Protein AF-A0A2M9JJ80-F1 (afdb_monomer_lite)

Sequence (65 aa):
MPVFAAADQEELYKIVATDAHLAEGQVQEMTCTRWDPIFGVLGEESSRAGLSDAQLFERLAELTQ

Radius of gyration: 14.44 Å; chains: 1; bounding box: 26×35×33 Å

pLDDT: mean 73.3, std 14.42, range [46.19, 91.81]

Structure (mmCIF, N/CA/C/O backbone):
data_AF-A0A2M9JJ80-F1
#
_entry.id   AF-A0A2M9JJ80-F1
#
loop_
_atom_site.group_PDB
_atom_site.id
_atom_site.type_symbol
_atom_site.label_atom_id
_atom_site.label_alt_id
_atom_site.label_comp_id
_atom_site.label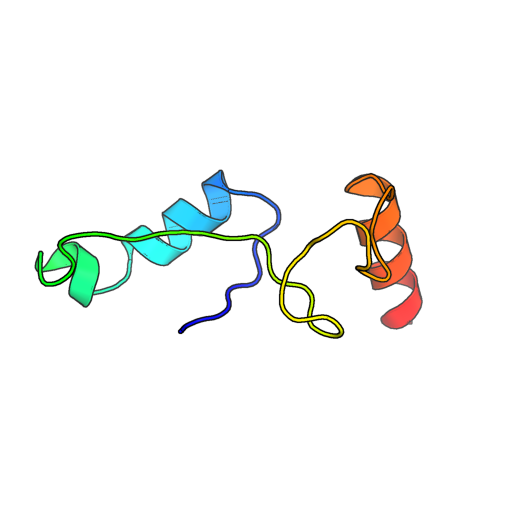_asym_id
_atom_site.label_entity_id
_atom_site.label_seq_id
_atom_site.pdbx_PDB_ins_code
_atom_site.Cartn_x
_atom_site.Cartn_y
_atom_site.Cartn_z
_atom_site.occupancy
_atom_site.B_iso_or_equiv
_atom_site.auth_seq_id
_atom_site.auth_comp_id
_atom_site.auth_asym_id
_atom_site.auth_atom_id
_atom_site.pdbx_PDB_model_num
ATOM 1 N N . MET A 1 1 ? 6.617 3.670 8.415 1.00 67.75 1 MET A N 1
ATOM 2 C CA . MET A 1 1 ? 6.142 3.544 7.024 1.00 67.75 1 MET A CA 1
ATOM 3 C C . MET A 1 1 ? 5.951 2.063 6.735 1.00 67.75 1 MET A C 1
ATOM 5 O O . MET A 1 1 ? 6.956 1.366 6.640 1.00 67.75 1 MET A O 1
ATOM 9 N N . PRO A 1 2 ? 4.709 1.559 6.729 1.00 80.56 2 PRO A N 1
ATOM 10 C CA . PRO A 1 2 ? 4.433 0.165 6.394 1.00 80.56 2 PRO A CA 1
ATOM 11 C C . PRO A 1 2 ? 4.586 -0.078 4.885 1.00 80.56 2 PRO A C 1
ATOM 13 O O . PRO A 1 2 ? 4.280 0.800 4.080 1.00 80.56 2 PRO A O 1
ATOM 16 N N . VAL A 1 3 ? 5.065 -1.267 4.516 1.00 84.81 3 VAL A N 1
ATOM 17 C CA . VAL A 1 3 ? 5.136 -1.747 3.128 1.00 84.81 3 VAL A CA 1
ATOM 18 C C . VAL A 1 3 ? 4.213 -2.954 3.019 1.00 84.81 3 VAL A C 1
ATOM 20 O O . VAL A 1 3 ? 4.344 -3.898 3.796 1.00 84.81 3 VAL A O 1
ATOM 23 N N . PHE A 1 4 ? 3.285 -2.913 2.067 1.00 85.81 4 PHE A N 1
ATOM 24 C CA . PHE A 1 4 ? 2.301 -3.967 1.839 1.00 85.81 4 PHE A CA 1
ATOM 25 C C . PHE A 1 4 ? 2.537 -4.618 0.480 1.00 85.81 4 PHE A C 1
ATOM 27 O O . PHE A 1 4 ? 2.812 -3.928 -0.503 1.00 85.81 4 PHE A O 1
ATOM 34 N N . ALA A 1 5 ? 2.402 -5.940 0.423 1.00 86.44 5 ALA A N 1
ATOM 35 C CA . ALA A 1 5 ? 2.275 -6.655 -0.838 1.00 86.44 5 ALA A CA 1
ATOM 36 C C . ALA A 1 5 ? 0.795 -6.658 -1.245 1.00 86.44 5 ALA A C 1
ATOM 38 O O . ALA A 1 5 ? -0.048 -7.106 -0.471 1.00 86.44 5 ALA A O 1
ATOM 39 N N . ALA A 1 6 ? 0.499 -6.141 -2.433 1.00 86.69 6 ALA A N 1
ATOM 40 C CA . ALA A 1 6 ? -0.826 -6.137 -3.044 1.00 86.69 6 ALA A CA 1
ATOM 41 C C . ALA A 1 6 ? -0.657 -6.189 -4.568 1.00 86.69 6 ALA A C 1
ATOM 43 O O . ALA A 1 6 ? 0.302 -5.619 -5.099 1.00 86.69 6 ALA A O 1
ATOM 44 N N . ALA A 1 7 ? -1.558 -6.876 -5.263 1.00 82.62 7 ALA A N 1
ATOM 45 C CA . ALA A 1 7 ? -1.562 -6.967 -6.718 1.00 82.62 7 ALA A CA 1
ATOM 46 C C . ALA A 1 7 ? -1.918 -5.622 -7.365 1.00 82.62 7 ALA A C 1
ATOM 48 O O . ALA A 1 7 ? -1.371 -5.270 -8.408 1.00 82.62 7 ALA A O 1
ATOM 49 N N . ASP A 1 8 ? -2.800 -4.854 -6.724 1.00 82.38 8 ASP A N 1
ATOM 50 C CA . ASP A 1 8 ? -3.246 -3.550 -7.191 1.00 82.38 8 ASP A CA 1
ATOM 51 C C . ASP A 1 8 ? -3.637 -2.615 -6.031 1.00 82.38 8 ASP A C 1
ATOM 53 O O . ASP A 1 8 ? -3.522 -2.931 -4.842 1.00 82.38 8 ASP A O 1
ATOM 57 N N . GLN A 1 9 ? -4.072 -1.408 -6.392 1.00 83.50 9 GLN A N 1
ATOM 58 C CA . GLN A 1 9 ? -4.462 -0.380 -5.434 1.00 83.50 9 GLN A CA 1
ATOM 59 C C . GLN A 1 9 ? -5.783 -0.706 -4.710 1.00 83.50 9 GLN A C 1
ATOM 61 O O . GLN A 1 9 ? -5.965 -0.274 -3.572 1.00 83.50 9 GLN A O 1
ATOM 66 N N . GLU A 1 10 ? -6.696 -1.465 -5.321 1.00 88.81 10 GLU A N 1
ATOM 67 C CA . GLU A 1 10 ? -7.964 -1.846 -4.688 1.00 88.81 10 GLU A CA 1
ATOM 68 C C . GLU A 1 10 ? -7.724 -2.852 -3.555 1.00 88.81 10 GLU A C 1
ATOM 70 O O . GLU A 1 10 ? -8.261 -2.698 -2.454 1.00 88.81 10 GLU A O 1
ATOM 75 N N . GLU A 1 11 ? -6.881 -3.856 -3.796 1.00 88.50 11 GLU A N 1
ATOM 76 C CA . GLU A 1 11 ? -6.464 -4.816 -2.776 1.00 88.50 11 GLU A CA 1
ATOM 77 C C . GLU A 1 11 ? -5.719 -4.125 -1.626 1.00 88.50 11 GLU A C 1
ATOM 79 O O . GLU A 1 11 ? -6.025 -4.376 -0.457 1.00 88.50 11 GLU A O 1
ATOM 84 N N . LEU A 1 12 ? -4.821 -3.183 -1.939 1.00 90.44 12 LEU A N 1
ATOM 85 C CA . LEU A 1 12 ? -4.138 -2.379 -0.925 1.00 90.44 12 LEU A CA 1
ATOM 86 C C . LEU A 1 12 ? -5.137 -1.645 -0.019 1.00 90.44 12 LEU A C 1
ATOM 88 O O . LEU A 1 12 ? -4.999 -1.683 1.203 1.00 90.44 12 LEU A O 1
ATOM 92 N N . TYR A 1 13 ? -6.165 -1.008 -0.588 1.00 89.06 13 TYR A N 1
ATOM 93 C CA . TYR A 1 13 ? -7.169 -0.307 0.213 1.00 89.06 13 TYR A CA 1
ATOM 94 C C . TYR A 1 13 ? -7.974 -1.241 1.115 1.00 89.06 13 TYR A C 1
ATOM 96 O O . TYR A 1 13 ? -8.300 -0.848 2.233 1.00 89.06 13 TYR A O 1
ATOM 104 N N . LYS A 1 14 ? -8.259 -2.476 0.684 1.00 91.81 14 LYS A N 1
ATOM 105 C CA . LYS A 1 14 ? -8.926 -3.473 1.539 1.00 91.81 14 LYS A CA 1
ATOM 106 C C . LYS A 1 14 ? -8.067 -3.838 2.747 1.00 91.81 14 LYS A C 1
ATOM 108 O O . LYS A 1 14 ? -8.598 -3.918 3.850 1.00 91.81 14 LYS A O 1
ATOM 113 N N . ILE A 1 15 ? -6.759 -4.014 2.552 1.00 90.50 15 ILE A N 1
ATOM 114 C CA . ILE A 1 15 ? -5.812 -4.292 3.643 1.00 90.50 15 ILE A CA 1
ATOM 115 C C . ILE A 1 15 ? -5.782 -3.107 4.611 1.00 90.50 15 ILE A C 1
ATOM 117 O O . ILE A 1 15 ? -6.012 -3.264 5.809 1.00 90.50 15 ILE A O 1
ATOM 121 N N . VAL A 1 16 ? -5.558 -1.907 4.081 1.00 89.69 16 VAL A N 1
ATOM 122 C CA . VAL A 1 16 ? -5.394 -0.683 4.871 1.00 89.69 16 VAL A CA 1
ATOM 123 C C . VAL A 1 16 ? -6.676 -0.304 5.624 1.00 89.69 16 VAL A C 1
ATOM 125 O O . VAL A 1 16 ? -6.602 0.166 6.753 1.00 89.69 16 VAL A O 1
ATOM 128 N N . ALA A 1 17 ? -7.859 -0.581 5.070 1.00 87.62 17 ALA A N 1
ATOM 129 C CA . ALA A 1 17 ? -9.135 -0.334 5.745 1.00 87.62 17 ALA A CA 1
ATOM 130 C C . ALA A 1 17 ? -9.344 -1.172 7.022 1.00 87.62 17 ALA A C 1
ATOM 132 O O . ALA A 1 17 ? -10.215 -0.842 7.824 1.00 87.62 17 ALA A O 1
ATOM 133 N N . THR A 1 18 ? -8.569 -2.243 7.224 1.00 88.31 18 THR A N 1
ATOM 134 C CA . THR A 1 18 ? -8.606 -3.039 8.464 1.00 88.31 1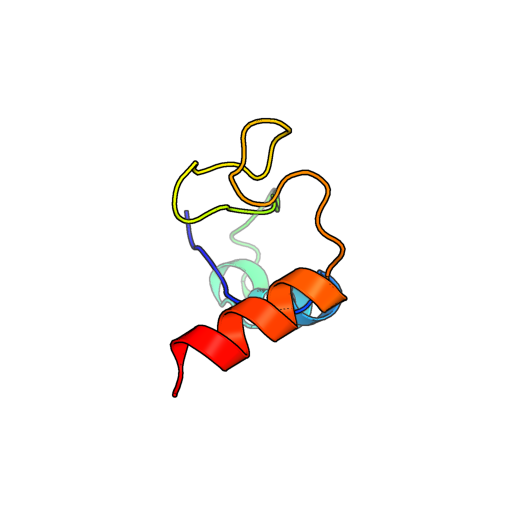8 THR A CA 1
ATOM 135 C C . THR A 1 18 ? -7.699 -2.494 9.568 1.00 88.31 18 THR A C 1
ATOM 137 O O . THR A 1 18 ? -7.736 -2.997 10.691 1.00 88.31 18 THR A O 1
ATOM 140 N N . ASP A 1 19 ? -6.892 -1.472 9.276 1.00 87.12 19 ASP A N 1
ATOM 141 C CA . ASP A 1 19 ? -5.976 -0.878 10.242 1.00 87.12 19 ASP A CA 1
ATOM 142 C C . ASP A 1 19 ? -6.747 -0.112 11.331 1.00 87.12 19 ASP A C 1
ATOM 144 O O . ASP A 1 19 ? -7.565 0.768 11.049 1.00 87.12 19 ASP A O 1
ATOM 148 N N . ALA A 1 20 ? -6.477 -0.449 12.595 1.00 87.56 20 ALA A N 1
ATOM 149 C CA . ALA A 1 20 ? -7.169 0.134 13.742 1.00 87.56 20 ALA A CA 1
ATOM 150 C C . ALA A 1 20 ? -6.951 1.652 13.858 1.00 87.56 20 ALA A C 1
ATOM 152 O O . ALA A 1 20 ? -7.859 2.369 14.268 1.00 87.56 20 ALA A O 1
ATOM 153 N N . HIS A 1 21 ? -5.790 2.169 13.447 1.00 86.75 21 HIS A N 1
ATOM 154 C CA . HIS A 1 21 ? -5.507 3.603 13.489 1.00 86.75 21 HIS A CA 1
ATOM 155 C C . HIS A 1 21 ? -6.334 4.371 12.454 1.00 86.75 21 HIS A C 1
ATOM 157 O O . HIS A 1 21 ? -6.761 5.497 12.715 1.00 86.75 21 HIS A O 1
ATOM 163 N N . LEU A 1 22 ? -6.607 3.764 11.297 1.00 84.19 22 LEU A N 1
ATOM 164 C CA . LEU A 1 22 ? -7.549 4.310 10.319 1.00 84.19 22 LEU A CA 1
ATOM 165 C C . LEU A 1 22 ? -8.997 4.187 10.795 1.00 84.19 22 LEU A C 1
ATOM 167 O O . LEU A 1 22 ? -9.739 5.166 10.725 1.00 84.19 22 LEU A O 1
ATOM 171 N N . ALA A 1 23 ? -9.389 3.024 11.318 1.00 83.31 23 ALA A N 1
ATOM 172 C CA . ALA A 1 23 ? -10.750 2.779 11.795 1.00 83.31 23 ALA A CA 1
ATOM 173 C C . ALA A 1 23 ? -11.144 3.699 12.966 1.00 83.31 23 ALA A C 1
ATOM 175 O O . ALA A 1 23 ? -12.287 4.147 13.048 1.00 83.31 23 ALA A O 1
ATOM 176 N N . GLU A 1 24 ? -10.195 4.022 13.845 1.00 89.44 24 GLU A N 1
ATOM 177 C CA . GLU A 1 24 ? -10.395 4.924 14.984 1.00 89.44 24 GLU A CA 1
ATOM 178 C C . GLU A 1 24 ? -10.194 6.411 14.634 1.00 89.44 24 GLU A C 1
ATOM 180 O O . GLU A 1 24 ? -10.262 7.268 15.516 1.00 89.44 24 GLU A O 1
ATOM 185 N N . GLY A 1 25 ? -9.949 6.747 13.360 1.00 86.00 25 GLY A N 1
ATOM 186 C CA . GLY A 1 25 ? -9.794 8.134 12.906 1.00 86.00 25 GLY A CA 1
ATOM 187 C C . GLY A 1 25 ? -8.515 8.821 13.397 1.00 86.00 25 GLY A C 1
ATOM 188 O O . GLY A 1 25 ? -8.447 10.048 13.441 1.00 86.00 25 GLY A O 1
ATOM 189 N N . GLN A 1 26 ? -7.494 8.047 13.770 1.00 90.69 26 GLN A N 1
ATOM 190 C CA . GLN A 1 26 ? -6.196 8.560 14.220 1.00 90.69 26 GLN A CA 1
ATOM 191 C C . GLN A 1 26 ? -5.315 9.029 13.046 1.00 90.69 26 GLN A C 1
ATOM 193 O O . GLN A 1 26 ? -4.330 9.738 13.253 1.00 90.69 26 GLN A O 1
ATOM 198 N N . VAL A 1 27 ? -5.675 8.664 11.812 1.00 87.00 27 VAL A N 1
ATOM 199 C CA . VAL A 1 27 ? -4.992 9.069 10.577 1.00 87.00 27 VAL A CA 1
ATOM 200 C C . VAL A 1 27 ? -5.767 10.205 9.902 1.00 87.00 27 VAL A C 1
ATOM 202 O O . VAL A 1 27 ? -6.887 10.003 9.443 1.00 87.00 27 VAL A O 1
ATOM 205 N N . GLN A 1 28 ? -5.170 11.400 9.825 1.00 84.56 28 GLN A N 1
ATOM 206 C CA . GLN A 1 28 ? -5.772 12.563 9.145 1.00 84.56 28 GLN A CA 1
ATOM 207 C C . GLN A 1 28 ? -5.488 12.596 7.641 1.00 84.56 28 GLN A C 1
ATOM 209 O O . GLN A 1 28 ? -6.342 12.999 6.857 1.00 84.56 28 GLN A O 1
ATOM 214 N N . GLU A 1 29 ? -4.288 12.181 7.242 1.00 85.56 29 GLU A N 1
ATOM 215 C CA . GLU A 1 29 ? -3.850 12.158 5.851 1.00 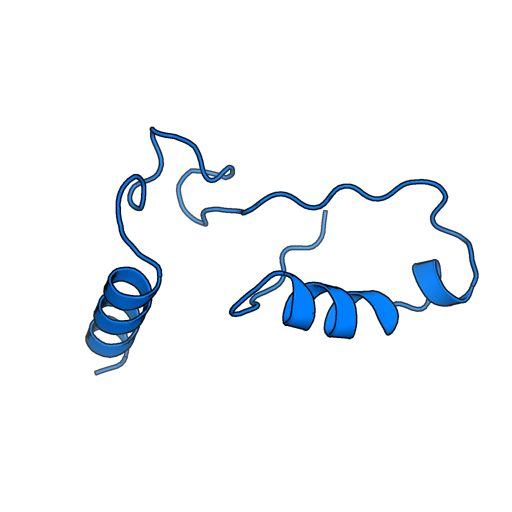85.56 29 GLU A CA 1
ATOM 216 C C . GLU A 1 29 ? -2.994 10.914 5.617 1.00 85.56 29 GLU A C 1
ATOM 218 O O . GLU A 1 29 ? -2.175 10.535 6.458 1.00 85.56 29 GLU A O 1
ATOM 223 N N . MET A 1 30 ? -3.199 10.266 4.473 1.00 85.94 30 MET A N 1
ATOM 224 C CA . MET A 1 30 ? -2.466 9.074 4.073 1.00 85.94 30 MET A CA 1
ATOM 225 C C . MET A 1 30 ? -2.090 9.183 2.602 1.00 85.94 30 MET A C 1
ATOM 227 O O . MET A 1 30 ? -2.939 9.437 1.750 1.00 85.94 30 MET A O 1
ATOM 231 N N . THR A 1 31 ? -0.817 8.939 2.305 1.00 85.88 31 THR A N 1
ATOM 232 C CA . THR A 1 31 ? -0.306 8.832 0.939 1.00 85.88 31 THR A CA 1
ATOM 233 C C . THR A 1 31 ? 0.140 7.400 0.673 1.00 85.88 31 THR A C 1
ATOM 235 O O . THR A 1 31 ? 0.740 6.746 1.526 1.00 85.88 31 THR A O 1
ATOM 238 N N . CYS A 1 32 ? -0.179 6.899 -0.519 1.00 84.12 32 CYS A N 1
ATOM 239 C CA . CYS A 1 32 ? 0.232 5.577 -0.973 1.00 84.12 32 CYS A CA 1
ATOM 240 C C . CYS A 1 32 ? 1.102 5.733 -2.216 1.00 84.12 32 CYS A C 1
ATOM 242 O O . CYS A 1 32 ? 0.687 6.355 -3.193 1.00 84.12 32 CYS A O 1
ATOM 244 N N . THR A 1 33 ? 2.286 5.128 -2.185 1.00 83.94 33 THR A N 1
ATOM 245 C CA . THR A 1 33 ? 3.251 5.167 -3.286 1.00 83.94 33 THR A CA 1
ATOM 246 C C . THR A 1 33 ? 3.728 3.752 -3.569 1.00 83.94 33 THR A C 1
ATOM 248 O O . THR A 1 33 ? 3.981 2.985 -2.639 1.00 83.94 33 THR A O 1
ATOM 251 N N . ARG A 1 34 ? 3.860 3.395 -4.852 1.00 82.94 34 ARG A N 1
ATOM 252 C CA . ARG A 1 34 ? 4.443 2.108 -5.250 1.00 82.94 34 ARG A CA 1
ATOM 253 C C . ARG A 1 34 ? 5.896 2.033 -4.770 1.00 82.94 34 ARG A C 1
ATOM 255 O O . ARG A 1 34 ? 6.682 2.950 -5.013 1.00 82.94 34 ARG A O 1
ATOM 262 N N . TRP A 1 35 ? 6.234 0.937 -4.101 1.00 80.44 35 TRP A N 1
ATOM 263 C CA . TRP A 1 35 ? 7.546 0.713 -3.502 1.00 80.44 35 TRP A CA 1
ATOM 264 C C . TRP A 1 35 ? 8.307 -0.370 -4.268 1.00 80.44 35 TRP A C 1
ATOM 266 O O . TRP A 1 35 ? 7.740 -1.411 -4.603 1.00 80.44 35 TRP A O 1
ATOM 276 N N . ASP A 1 36 ? 9.593 -0.133 -4.524 1.00 77.38 36 ASP A N 1
ATOM 277 C CA . ASP A 1 36 ? 10.510 -1.126 -5.083 1.00 77.38 36 ASP A CA 1
ATOM 278 C C . ASP A 1 36 ? 11.475 -1.597 -3.976 1.00 77.38 36 ASP A C 1
ATOM 280 O O . ASP A 1 36 ? 12.132 -0.760 -3.358 1.00 77.38 36 ASP A O 1
ATOM 284 N N . PRO A 1 37 ? 11.612 -2.908 -3.705 1.00 71.19 37 PRO A N 1
ATOM 285 C CA . PRO A 1 37 ? 12.504 -3.408 -2.654 1.00 71.19 37 PRO A CA 1
ATOM 286 C C . PRO A 1 37 ? 13.984 -3.040 -2.835 1.00 71.19 37 PRO A C 1
ATOM 288 O O . PRO A 1 37 ? 14.733 -3.059 -1.862 1.00 71.19 37 PRO A O 1
ATOM 291 N N . ILE A 1 38 ? 14.408 -2.748 -4.066 1.00 67.50 38 ILE A N 1
ATOM 292 C CA . ILE A 1 38 ? 15.791 -2.436 -4.430 1.00 67.50 38 ILE A CA 1
ATOM 293 C C . ILE A 1 38 ? 16.016 -0.918 -4.440 1.00 67.50 38 ILE A C 1
ATOM 295 O O . ILE A 1 38 ? 17.025 -0.451 -3.918 1.00 67.50 38 ILE A O 1
ATOM 299 N N . PHE A 1 39 ? 15.079 -0.144 -4.996 1.00 66.62 39 PHE A N 1
ATOM 300 C CA . PHE A 1 39 ? 15.255 1.306 -5.222 1.00 66.62 39 PHE A CA 1
ATOM 301 C C . PHE A 1 39 ? 14.478 2.192 -4.248 1.00 66.62 39 PHE A C 1
ATOM 303 O O . PHE A 1 39 ? 14.607 3.415 -4.252 1.00 66.62 39 PHE A O 1
ATOM 310 N N . GLY A 1 40 ? 13.655 1.588 -3.402 1.00 65.31 40 GLY A N 1
ATOM 311 C CA . GLY A 1 40 ? 12.763 2.280 -2.497 1.00 65.31 40 GLY A CA 1
ATOM 312 C C . GLY A 1 40 ? 11.525 2.799 -3.211 1.00 65.31 40 GLY A C 1
ATOM 313 O O . GLY A 1 40 ? 10.436 2.293 -3.008 1.00 65.31 40 GLY A O 1
ATOM 314 N N . VAL A 1 41 ? 11.643 3.747 -4.129 1.00 65.06 41 VAL A N 1
ATOM 315 C CA . VAL A 1 41 ? 10.472 4.265 -4.853 1.00 65.06 41 VAL A CA 1
ATOM 316 C C . VAL A 1 41 ? 10.414 3.657 -6.248 1.00 65.06 41 VAL A C 1
ATOM 318 O O . VAL A 1 41 ? 11.434 3.547 -6.928 1.00 65.06 41 VAL A O 1
ATOM 321 N N . LEU A 1 42 ? 9.219 3.262 -6.693 1.00 61.00 42 LEU A N 1
ATOM 322 C CA . LEU A 1 42 ? 9.016 2.850 -8.078 1.00 61.00 42 LEU A CA 1
ATOM 323 C C . LEU A 1 42 ? 9.101 4.098 -8.982 1.00 61.00 42 LEU A C 1
ATOM 325 O O . LEU A 1 42 ? 8.115 4.807 -9.169 1.00 61.00 42 LEU A O 1
ATOM 329 N N . GLY A 1 43 ? 10.303 4.401 -9.475 1.00 60.06 43 GLY A N 1
ATOM 330 C CA . GLY A 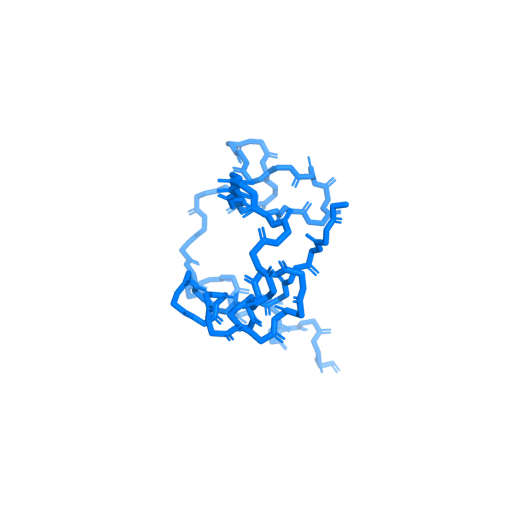1 43 ? 10.593 5.464 -10.447 1.00 60.06 43 GLY A CA 1
ATOM 331 C C . GLY A 1 43 ? 11.185 4.905 -11.745 1.00 60.06 43 GLY A C 1
ATOM 332 O O . GLY A 1 43 ? 11.354 3.696 -11.869 1.00 60.06 43 GLY A O 1
ATOM 333 N N . GLU A 1 44 ? 11.534 5.764 -12.708 1.00 55.09 44 GLU A N 1
ATOM 334 C CA . GLU A 1 44 ? 12.173 5.348 -13.978 1.00 55.09 44 GLU A CA 1
ATOM 335 C C . GLU A 1 44 ? 13.496 4.587 -13.780 1.00 55.09 44 GLU A C 1
ATOM 337 O O . GLU A 1 44 ? 13.885 3.789 -14.625 1.00 55.09 44 GLU A O 1
ATOM 342 N N . GLU A 1 45 ? 14.163 4.794 -12.644 1.00 51.06 45 GLU A N 1
ATOM 343 C CA . GLU A 1 45 ? 15.405 4.105 -12.276 1.00 51.06 45 GLU A CA 1
ATOM 344 C C . GLU A 1 45 ? 15.175 2.772 -11.545 1.00 51.06 45 GLU A C 1
ATOM 346 O O . GLU A 1 45 ? 16.130 2.074 -11.206 1.00 51.06 45 GLU A O 1
ATOM 351 N N . SER A 1 46 ? 13.918 2.391 -11.291 1.00 59.41 46 SER A N 1
ATOM 352 C CA . SER A 1 46 ? 13.604 1.073 -10.744 1.00 59.41 46 SER A CA 1
ATOM 353 C C . SER A 1 46 ? 14.055 -0.011 -11.725 1.00 59.41 46 SER A C 1
ATOM 355 O O . SER A 1 46 ? 13.802 0.075 -12.925 1.00 59.41 46 SER A O 1
ATOM 357 N N . SER A 1 47 ? 14.616 -1.110 -11.207 1.00 58.41 47 SER A N 1
ATOM 358 C CA . SER A 1 47 ? 14.889 -2.339 -11.985 1.00 58.41 47 SER A CA 1
ATOM 359 C C . SER A 1 47 ? 13.664 -2.911 -12.711 1.00 58.41 47 SER A C 1
ATOM 361 O O . SER A 1 47 ? 13.786 -3.857 -13.487 1.00 58.41 47 SER A O 1
ATOM 363 N N . ARG A 1 48 ? 12.481 -2.363 -12.427 1.00 57.41 48 ARG A N 1
ATOM 364 C CA . ARG A 1 48 ? 11.180 -2.766 -12.943 1.00 57.41 48 ARG A CA 1
ATOM 365 C C . ARG A 1 48 ? 10.496 -1.668 -13.766 1.00 57.41 48 ARG A C 1
ATOM 367 O O . ARG A 1 48 ? 9.352 -1.853 -14.175 1.00 57.41 48 ARG A O 1
ATOM 374 N N . ALA A 1 49 ? 11.173 -0.550 -14.035 1.00 52.00 49 ALA A N 1
ATOM 375 C CA . ALA A 1 49 ? 10.662 0.504 -14.901 1.00 52.00 49 ALA A CA 1
ATOM 376 C C . ALA A 1 49 ? 10.397 -0.028 -16.322 1.00 52.00 49 ALA A C 1
ATOM 378 O O . ALA A 1 49 ? 11.236 -0.699 -16.921 1.00 52.00 49 ALA A O 1
ATOM 379 N N . GLY A 1 50 ? 9.205 0.251 -16.860 1.00 56.62 50 GLY A N 1
ATOM 380 C CA . GLY A 1 50 ? 8.803 -0.173 -18.207 1.00 56.62 50 GLY A CA 1
ATOM 381 C C . GLY A 1 50 ? 8.321 -1.624 -18.336 1.00 56.62 50 GLY A C 1
ATOM 382 O O . GLY A 1 50 ? 7.944 -2.026 -19.436 1.00 56.62 50 GLY A O 1
ATOM 383 N N . LEU A 1 51 ? 8.284 -2.401 -17.249 1.00 60.41 51 LEU A N 1
ATOM 384 C CA . LEU A 1 51 ? 7.667 -3.729 -17.246 1.00 60.41 51 LEU A CA 1
ATOM 385 C C . LEU A 1 51 ? 6.177 -3.616 -16.919 1.00 60.41 51 LEU A C 1
ATOM 387 O O . LEU A 1 51 ? 5.786 -2.980 -15.942 1.00 60.41 51 LEU A O 1
ATOM 391 N N . SER A 1 52 ? 5.345 -4.243 -17.749 1.00 57.75 52 SER A N 1
ATOM 392 C CA . SER A 1 52 ? 3.918 -4.396 -17.454 1.00 57.75 52 SER A CA 1
ATOM 393 C C . SER A 1 52 ? 3.709 -5.353 -16.278 1.00 57.75 52 SER A C 1
ATOM 395 O O . SER A 1 52 ? 4.521 -6.256 -16.060 1.00 57.75 52 SER A O 1
ATOM 397 N N . ASP A 1 53 ? 2.597 -5.198 -15.556 1.00 57.81 53 ASP A N 1
ATOM 398 C CA . ASP A 1 53 ? 2.259 -6.037 -14.397 1.00 57.81 53 ASP A CA 1
ATOM 399 C C . ASP A 1 53 ? 2.358 -7.542 -14.732 1.00 57.81 53 ASP A C 1
ATOM 401 O O . ASP A 1 53 ? 2.917 -8.315 -13.958 1.00 57.81 53 ASP A O 1
ATOM 405 N N . ALA A 1 54 ? 1.956 -7.952 -15.942 1.00 57.56 54 ALA A N 1
ATOM 406 C CA . ALA A 1 54 ? 2.080 -9.331 -16.429 1.00 57.56 54 ALA A CA 1
ATOM 407 C C . ALA A 1 54 ? 3.532 -9.857 -16.445 1.00 57.56 54 ALA A C 1
ATOM 409 O O . ALA A 1 54 ? 3.793 -10.984 -16.029 1.00 57.56 54 ALA A O 1
ATOM 410 N N . GLN A 1 55 ? 4.492 -9.031 -16.865 1.00 58.62 55 GLN A N 1
ATOM 411 C CA . GLN A 1 55 ? 5.912 -9.402 -16.926 1.00 58.62 55 GLN A CA 1
ATOM 412 C C . GLN A 1 55 ? 6.555 -9.457 -15.534 1.00 58.62 55 GLN A C 1
ATOM 414 O O . GLN A 1 55 ? 7.523 -10.188 -15.313 1.00 58.62 55 GLN A O 1
ATOM 419 N N . LEU A 1 56 ? 6.017 -8.692 -14.580 1.00 58.78 56 LEU A N 1
ATOM 420 C CA . LEU A 1 56 ? 6.461 -8.728 -13.190 1.00 58.78 56 LEU A CA 1
ATOM 421 C C . LEU A 1 56 ? 6.022 -10.019 -12.490 1.00 58.78 56 LEU A C 1
ATOM 423 O O . LEU A 1 56 ? 6.805 -10.574 -11.715 1.00 58.78 56 LEU A O 1
ATOM 427 N N . PHE A 1 57 ? 4.821 -10.519 -12.796 1.00 56.72 57 PHE A N 1
ATOM 428 C CA . PHE A 1 57 ? 4.317 -11.781 -12.251 1.00 56.72 57 PHE A CA 1
ATOM 429 C C . PHE A 1 57 ? 5.039 -13.014 -12.816 1.00 56.72 57 PHE A C 1
ATOM 431 O O . PHE A 1 57 ? 5.355 -13.919 -12.045 1.00 56.72 57 PHE A O 1
ATOM 438 N N . GLU A 1 58 ? 5.391 -13.037 -14.108 1.00 59.34 58 GLU A N 1
ATOM 439 C CA . GLU A 1 58 ? 6.180 -14.141 -14.689 1.00 59.34 58 GLU A CA 1
ATOM 440 C C . GLU A 1 58 ? 7.563 -14.280 -14.027 1.00 59.34 58 GLU A C 1
ATOM 442 O O . GLU A 1 58 ? 7.961 -15.375 -13.634 1.00 59.34 58 GLU A O 1
ATOM 447 N N . ARG A 1 59 ? 8.269 -13.165 -13.792 1.00 58.38 59 ARG A N 1
ATOM 448 C CA . ARG A 1 59 ? 9.587 -13.168 -13.127 1.00 58.38 59 ARG A CA 1
ATOM 449 C C . ARG A 1 59 ? 9.549 -13.641 -11.672 1.00 58.38 59 ARG A C 1
ATOM 451 O O . ARG A 1 59 ? 10.526 -14.207 -11.189 1.00 58.38 59 ARG A O 1
ATOM 458 N N . LEU A 1 60 ? 8.451 -13.398 -10.957 1.00 54.47 60 LEU A N 1
ATOM 459 C CA . LEU A 1 60 ? 8.269 -13.901 -9.590 1.00 54.47 60 LEU A CA 1
ATOM 460 C C . LEU A 1 60 ? 7.991 -15.412 -9.570 1.00 54.47 60 LEU A C 1
ATOM 462 O O . LEU A 1 60 ? 8.445 -16.101 -8.654 1.00 54.47 60 LEU A O 1
ATOM 466 N N . ALA A 1 61 ? 7.311 -15.939 -10.591 1.00 55.97 61 ALA A N 1
ATOM 467 C CA . ALA A 1 61 ? 7.098 -17.376 -10.748 1.00 55.97 61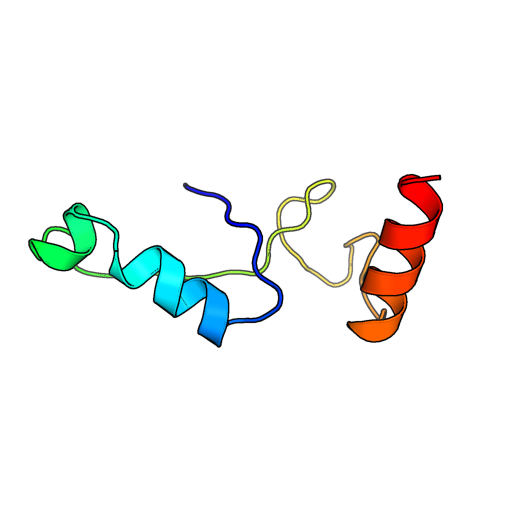 ALA A CA 1
ATOM 468 C C . ALA A 1 61 ? 8.406 -18.127 -11.071 1.00 55.97 61 ALA A C 1
ATOM 470 O O . ALA A 1 61 ? 8.608 -19.234 -10.582 1.00 55.97 61 ALA A O 1
ATOM 471 N N . GLU A 1 62 ? 9.333 -17.509 -11.813 1.00 55.31 62 GLU A N 1
ATOM 472 C CA . GLU A 1 62 ? 10.668 -18.075 -12.088 1.00 55.31 62 GLU A CA 1
ATOM 473 C C . GLU A 1 62 ? 11.564 -18.167 -10.840 1.00 55.31 62 GLU A C 1
ATOM 475 O O . GLU A 1 62 ? 12.408 -19.051 -10.754 1.00 55.31 62 GLU A O 1
ATOM 480 N N . LEU A 1 63 ? 11.397 -17.266 -9.865 1.00 51.66 63 LEU A N 1
ATOM 481 C C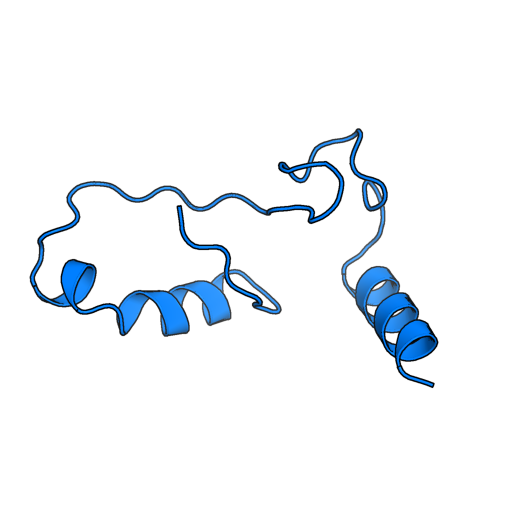A . LEU A 1 63 ? 12.220 -17.217 -8.646 1.00 51.66 63 LEU A CA 1
ATOM 482 C C . LEU A 1 63 ? 11.727 -18.141 -7.522 1.00 51.66 63 LEU A C 1
ATOM 484 O O . LEU A 1 63 ? 12.372 -18.229 -6.479 1.00 51.66 63 LEU A O 1
ATOM 488 N N . THR A 1 64 ? 10.573 -18.784 -7.706 1.00 50.59 64 THR A N 1
ATOM 489 C CA . THR A 1 64 ? 9.956 -19.686 -6.719 1.00 50.59 64 THR A CA 1
ATOM 490 C C . THR A 1 64 ? 10.004 -21.166 -7.129 1.00 50.59 64 THR A C 1
ATOM 492 O O . THR A 1 64 ? 9.428 -22.001 -6.429 1.00 50.59 64 THR A O 1
ATOM 495 N N . GLN A 1 65 ? 10.718 -21.493 -8.217 1.00 46.19 65 GLN A N 1
ATOM 496 C CA . GLN A 1 65 ? 11.154 -22.856 -8.568 1.00 46.19 65 GLN A CA 1
ATOM 497 C C . GLN A 1 65 ? 12.525 -23.176 -7.969 1.00 46.19 65 GLN A C 1
ATOM 499 O O . GLN A 1 65 ? 12.718 -24.355 -7.594 1.00 46.19 65 GLN A O 1
#

Secondary structure (DSSP, 8-state):
------SSHHHHHHHHTT-HHHHTT--S------EETTTEE-STTSTTTT--HHHHHHHHHHTT-

Foldseek 3Di:
DDDDDDLDPVRVVVVVVPDPCVVVVVDPDDDDFDQAPVPGGPDCPHPCHPPDSVRVVVVVVVVVD